Protein AF-A0A1J5IHW2-F1 (afdb_monomer_lite)

Secondary structure (DSSP, 8-state):
-GGGT----HHHHHHHHHH--EEEEEETTEEEEEEPP--TTHHHHHHHTTPPPPPSEEEE-

Foldseek 3Di:
DVVLVDDDDPVVVVVLVVQWDWDWDDDPNWIKIAIDDRPDCRVVVCVVVVHDDDDRIDTDD

pLDDT: mean 80.34, std 11.98, range [43.94, 93.19]

Structure (mmCIF, N/CA/C/O backbone):
data_AF-A0A1J5IHW2-F1
#
_entry.id   AF-A0A1J5IHW2-F1
#
loop_
_atom_site.group_PDB
_atom_site.id
_atom_site.type_symbol
_atom_site.label_atom_id
_atom_site.label_alt_id
_atom_site.label_comp_id
_atom_site.label_asym_id
_atom_site.label_entity_id
_atom_site.label_seq_id
_atom_site.pdbx_PDB_ins_code
_atom_site.Cartn_x
_atom_site.Cartn_y
_atom_site.Cartn_z
_atom_site.occupancy
_atom_site.B_iso_or_equiv
_atom_site.auth_seq_id
_atom_site.auth_comp_id
_atom_site.auth_asym_id
_atom_site.auth_atom_id
_atom_site.pdbx_PDB_model_num
ATOM 1 N N . MET A 1 1 ? 8.701 6.353 -19.002 1.00 49.06 1 MET A N 1
ATOM 2 C CA . MET A 1 1 ? 8.735 4.928 -18.608 1.00 49.06 1 MET A CA 1
ATOM 3 C C . MET A 1 1 ? 10.042 4.248 -19.028 1.00 49.06 1 MET A C 1
ATOM 5 O O . MET A 1 1 ? 10.544 3.434 -18.273 1.00 49.06 1 MET A O 1
ATOM 9 N N . GLU A 1 2 ? 10.680 4.671 -20.127 1.00 43.94 2 GLU A N 1
ATOM 10 C CA . GLU A 1 2 ? 12.000 4.162 -20.562 1.00 43.94 2 GLU A CA 1
ATOM 11 C C . GLU A 1 2 ? 13.192 4.562 -19.665 1.00 43.94 2 GLU A C 1
ATOM 13 O O . GLU A 1 2 ? 14.226 3.905 -19.679 1.00 43.94 2 GLU A O 1
ATOM 18 N N . LYS A 1 3 ? 13.060 5.600 -18.824 1.00 45.78 3 LYS A N 1
ATOM 19 C CA . LYS A 1 3 ? 14.158 6.080 -17.959 1.00 45.78 3 LYS A CA 1
ATOM 20 C C . LYS A 1 3 ? 14.469 5.196 -16.738 1.00 45.78 3 LYS A C 1
ATOM 22 O O . LYS A 1 3 ? 15.451 5.469 -16.061 1.00 45.78 3 LYS A O 1
ATOM 27 N N . ALA A 1 4 ? 13.671 4.161 -16.462 1.00 54.59 4 ALA A N 1
ATOM 28 C CA . ALA A 1 4 ? 13.891 3.252 -15.329 1.00 54.59 4 ALA A CA 1
ATOM 29 C C . ALA A 1 4 ? 14.406 1.854 -15.734 1.00 54.59 4 ALA A C 1
ATOM 31 O O . ALA A 1 4 ? 14.584 1.008 -14.867 1.00 54.59 4 ALA A O 1
ATOM 32 N N . GLY A 1 5 ? 14.645 1.581 -17.026 1.00 51.59 5 GLY A N 1
ATOM 33 C CA . GLY A 1 5 ? 15.192 0.287 -17.471 1.00 51.59 5 GLY A CA 1
ATOM 34 C C . GLY A 1 5 ? 14.293 -0.926 -17.193 1.00 51.59 5 GLY A C 1
ATOM 35 O O . GLY A 1 5 ? 14.768 -2.059 -17.174 1.00 51.59 5 GLY A O 1
ATOM 36 N N . HIS A 1 6 ? 12.999 -0.707 -16.959 1.00 56.91 6 HIS A N 1
ATOM 37 C CA . HIS A 1 6 ? 12.054 -1.774 -16.674 1.00 56.91 6 HIS A CA 1
ATOM 38 C C . HIS A 1 6 ? 11.049 -1.948 -17.816 1.00 56.91 6 HIS A C 1
ATOM 40 O O . HIS A 1 6 ? 10.162 -1.116 -18.005 1.00 56.91 6 HIS A O 1
ATOM 46 N N . CYS A 1 7 ? 11.173 -3.053 -18.552 1.00 57.69 7 CYS A N 1
ATOM 47 C CA . CYS A 1 7 ? 10.137 -3.542 -19.458 1.00 57.69 7 CYS A CA 1
ATOM 48 C C . CYS A 1 7 ? 9.166 -4.405 -18.651 1.00 57.69 7 CYS A C 1
ATOM 50 O O . CYS A 1 7 ? 9.369 -5.609 -18.517 1.00 57.69 7 CYS A O 1
ATOM 52 N N . PHE A 1 8 ? 8.160 -3.779 -18.050 1.00 65.94 8 PHE A N 1
ATOM 53 C CA . PHE A 1 8 ? 7.051 -4.509 -17.446 1.00 65.94 8 PHE A CA 1
ATOM 54 C C . PHE A 1 8 ? 5.943 -4.665 -18.473 1.00 65.94 8 PHE A C 1
ATOM 56 O O . PHE A 1 8 ? 5.572 -3.694 -19.138 1.00 65.94 8 PHE A O 1
ATOM 63 N N . GLU A 1 9 ? 5.385 -5.865 -18.567 1.00 76.00 9 GLU A N 1
ATOM 64 C CA . GLU A 1 9 ? 4.194 -6.077 -19.371 1.00 76.00 9 GLU A CA 1
ATOM 65 C C . GLU A 1 9 ? 3.031 -5.277 -18.771 1.00 76.00 9 GLU A C 1
ATOM 67 O O . GLU A 1 9 ? 2.807 -5.247 -17.558 1.00 76.00 9 GLU A O 1
ATOM 72 N N . TRP A 1 10 ? 2.247 -4.617 -19.625 1.00 78.81 10 TRP A N 1
ATOM 73 C CA . TRP A 1 10 ? 1.098 -3.816 -19.184 1.00 78.81 10 TRP A CA 1
ATOM 74 C C . TRP A 1 10 ? 0.068 -4.646 -18.400 1.00 78.81 10 TRP A C 1
ATOM 76 O O . TRP A 1 10 ? -0.671 -4.118 -17.566 1.00 78.81 10 TRP A O 1
ATOM 86 N N . ALA A 1 11 ? 0.001 -5.953 -18.668 1.00 79.62 11 ALA A N 1
ATOM 87 C CA . ALA A 1 11 ? -0.825 -6.890 -17.919 1.00 79.62 11 ALA A CA 1
ATOM 88 C C . ALA A 1 11 ? -0.384 -7.000 -16.449 1.00 79.62 11 ALA A C 1
ATOM 90 O O . ALA A 1 11 ? -1.236 -6.861 -15.570 1.00 79.62 11 ALA A O 1
ATOM 91 N N . ASP A 1 12 ? 0.920 -7.135 -16.198 1.00 79.25 12 ASP A N 1
ATOM 92 C CA . ASP A 1 12 ? 1.496 -7.268 -14.854 1.00 79.25 12 ASP A CA 1
ATOM 93 C C . ASP A 1 12 ? 1.291 -5.989 -14.041 1.00 79.25 12 ASP A C 1
ATOM 95 O O . ASP A 1 12 ? 0.848 -6.035 -12.897 1.00 79.25 12 ASP A O 1
ATOM 99 N N . ILE A 1 13 ? 1.490 -4.824 -14.667 1.00 81.31 13 ILE A N 1
ATOM 100 C CA . ILE A 1 13 ? 1.223 -3.519 -14.041 1.00 81.31 13 ILE A CA 1
ATOM 101 C C . ILE A 1 13 ? -0.232 -3.434 -13.569 1.00 81.31 13 ILE A C 1
ATOM 103 O O . ILE A 1 13 ? -0.511 -3.060 -12.430 1.00 81.31 13 ILE A O 1
ATOM 107 N N . LYS A 1 14 ? -1.183 -3.781 -14.445 1.00 83.19 14 LYS A N 1
ATOM 108 C CA . LYS A 1 14 ? -2.611 -3.739 -14.106 1.00 83.19 14 LYS A CA 1
ATOM 109 C C . LYS A 1 14 ? -2.974 -4.747 -13.021 1.00 83.19 14 LYS A C 1
ATOM 111 O O . LYS A 1 14 ? -3.850 -4.453 -12.211 1.00 83.19 14 LYS A O 1
ATOM 116 N N . GLN A 1 15 ? -2.369 -5.929 -13.034 1.00 82.00 15 GLN A N 1
ATOM 117 C CA . GLN A 1 15 ? -2.620 -6.960 -12.034 1.00 82.00 15 GLN A CA 1
ATOM 118 C C . GLN A 1 15 ? -2.101 -6.532 -10.661 1.00 82.00 15 GLN A C 1
ATOM 120 O O . GLN A 1 15 ? -2.853 -6.576 -9.689 1.00 82.00 15 GLN A O 1
ATOM 125 N N . ASP A 1 16 ? -0.867 -6.048 -10.593 1.00 82.19 16 ASP A N 1
ATOM 126 C CA . ASP A 1 16 ? -0.227 -5.665 -9.338 1.00 82.19 16 ASP A CA 1
ATOM 127 C C . ASP A 1 16 ? -0.895 -4.441 -8.704 1.00 82.19 16 ASP A C 1
ATOM 129 O O . ASP A 1 16 ? 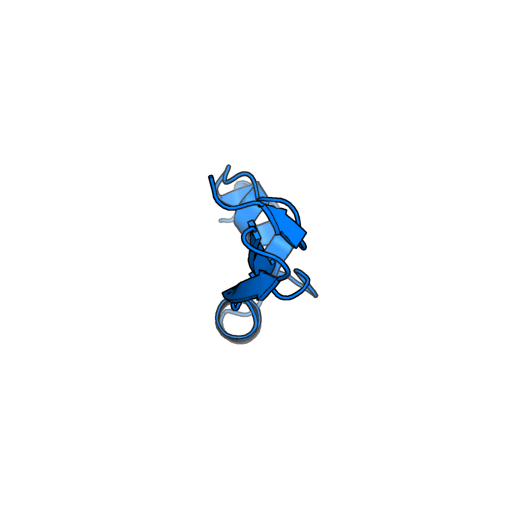-1.073 -4.387 -7.486 1.00 82.19 16 ASP A O 1
ATOM 133 N N . LEU A 1 17 ? -1.347 -3.483 -9.522 1.00 82.19 17 LEU A N 1
ATOM 134 C CA . LEU A 1 17 ? -2.143 -2.354 -9.036 1.00 82.19 17 LEU A CA 1
ATOM 135 C C . LEU A 1 17 ? -3.526 -2.789 -8.530 1.00 82.19 17 LEU A C 1
ATOM 137 O O . LEU A 1 17 ? -4.015 -2.219 -7.563 1.00 82.19 17 LEU A O 1
ATOM 141 N N . LYS A 1 18 ? -4.156 -3.805 -9.139 1.00 84.81 18 LYS A N 1
ATOM 142 C CA . LYS A 1 18 ? -5.429 -4.371 -8.648 1.00 84.81 18 LYS A CA 1
ATOM 143 C C . LYS A 1 18 ? -5.268 -5.185 -7.363 1.00 84.81 18 LYS A C 1
ATOM 145 O O . LYS A 1 18 ? -6.209 -5.276 -6.576 1.00 84.81 18 LYS A O 1
ATOM 150 N N . ALA A 1 19 ? -4.110 -5.810 -7.172 1.00 84.94 19 ALA A N 1
ATOM 151 C CA . ALA A 1 19 ? -3.789 -6.541 -5.952 1.00 84.94 19 ALA A CA 1
ATOM 152 C C . ALA A 1 19 ? -3.549 -5.597 -4.762 1.00 84.94 19 ALA A C 1
ATOM 154 O O . ALA A 1 19 ? -3.686 -6.013 -3.608 1.00 84.94 19 ALA A O 1
ATOM 155 N N . LEU A 1 20 ? -3.222 -4.328 -5.029 1.00 86.06 20 LEU A N 1
ATOM 156 C CA . LEU A 1 20 ? -3.108 -3.306 -4.001 1.00 86.06 20 LEU A CA 1
ATOM 157 C C . LEU A 1 20 ? -4.494 -2.925 -3.475 1.00 86.06 20 LEU A C 1
ATOM 159 O O . LEU A 1 20 ? -5.299 -2.305 -4.165 1.00 86.06 20 LEU A O 1
ATOM 163 N N . GLN A 1 21 ? -4.767 -3.300 -2.235 1.00 87.00 21 GLN A N 1
ATOM 164 C CA . GLN A 1 21 ? -6.016 -3.011 -1.548 1.00 87.00 21 GLN A CA 1
ATOM 165 C C . GLN A 1 21 ? -5.698 -2.520 -0.147 1.00 87.00 21 GLN A C 1
ATOM 167 O O . GLN A 1 21 ? -4.699 -2.923 0.446 1.00 87.00 21 GLN A O 1
ATOM 172 N N . GLU A 1 22 ? -6.550 -1.653 0.378 1.00 91.06 22 GLU A N 1
ATOM 173 C CA . GLU A 1 22 ? -6.475 -1.173 1.748 1.00 91.06 22 GLU A CA 1
ATOM 174 C C . GLU A 1 22 ? -7.823 -1.399 2.417 1.00 91.06 22 GLU A C 1
ATOM 176 O O . GLU A 1 22 ? -8.868 -1.077 1.853 1.00 91.06 22 GLU A O 1
ATOM 181 N N . ILE A 1 23 ? -7.784 -1.977 3.611 1.00 92.12 23 ILE A N 1
ATOM 182 C CA . ILE A 1 23 ? -8.938 -2.147 4.481 1.00 92.12 23 ILE A CA 1
ATOM 183 C C . ILE A 1 23 ? -8.718 -1.347 5.756 1.00 92.12 23 ILE A C 1
ATOM 185 O O . ILE A 1 23 ? -7.590 -1.195 6.228 1.00 92.12 23 ILE A O 1
ATOM 189 N N . THR A 1 24 ? -9.805 -0.858 6.334 1.00 91.88 24 THR A N 1
ATOM 190 C CA . THR A 1 24 ? -9.784 -0.177 7.624 1.00 91.88 24 THR A CA 1
ATOM 191 C C . THR A 1 24 ? -10.494 -1.047 8.647 1.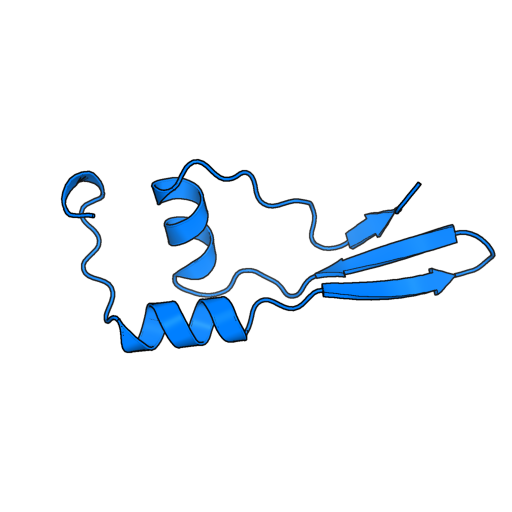00 91.88 24 THR A C 1
ATOM 193 O O . THR A 1 24 ? -11.602 -1.517 8.393 1.00 91.88 24 THR A O 1
ATOM 196 N N . ILE A 1 25 ? -9.848 -1.280 9.785 1.00 93.19 25 ILE A N 1
ATOM 197 C CA . ILE A 1 25 ? -10.410 -2.030 10.908 1.00 93.19 25 ILE A CA 1
ATOM 198 C C . ILE A 1 25 ? -10.409 -1.162 12.162 1.00 93.19 25 ILE A C 1
ATOM 200 O O . ILE A 1 25 ? -9.524 -0.329 12.343 1.00 93.19 25 ILE A O 1
ATOM 204 N N . GLU A 1 26 ? -11.384 -1.376 13.036 1.00 92.25 26 GLU A N 1
ATOM 205 C CA . GLU A 1 26 ? -11.409 -0.776 14.366 1.00 92.25 26 GLU A CA 1
ATOM 206 C C . GLU A 1 26 ? -10.985 -1.836 15.390 1.00 92.25 26 GLU A C 1
ATOM 208 O O . GLU A 1 26 ? -11.594 -2.902 15.474 1.00 92.25 26 GLU A O 1
ATOM 213 N N . ASP A 1 27 ? -9.929 -1.559 16.157 1.00 87.38 27 ASP A N 1
ATOM 214 C CA . ASP A 1 27 ? -9.484 -2.389 17.278 1.00 87.38 27 ASP A CA 1
ATOM 215 C C . ASP A 1 27 ? -9.363 -1.522 18.531 1.00 87.38 27 ASP A C 1
ATOM 217 O O . ASP A 1 27 ? -8.566 -0.588 18.587 1.00 87.38 27 ASP A O 1
ATOM 221 N N . LYS A 1 28 ? -10.165 -1.826 19.558 1.00 86.00 28 LYS A N 1
ATOM 222 C CA . LYS A 1 28 ? -10.077 -1.196 20.892 1.00 86.00 28 LYS A CA 1
ATOM 223 C C . LYS A 1 28 ? -10.105 0.344 20.863 1.00 86.00 28 LYS A C 1
ATOM 225 O O . LYS A 1 28 ? -9.391 0.994 21.625 1.00 86.00 28 LYS A O 1
ATOM 230 N N . GLY A 1 29 ? -10.933 0.922 19.989 1.00 88.81 29 GLY A N 1
ATOM 231 C CA . GLY A 1 29 ? -11.067 2.375 19.825 1.00 88.81 29 GLY A CA 1
ATOM 232 C C . GLY A 1 29 ? -9.962 3.029 18.990 1.00 88.81 29 GLY A C 1
ATOM 233 O O . GLY A 1 29 ? -9.891 4.253 18.937 1.00 88.81 29 GLY A O 1
ATOM 234 N N . LYS A 1 30 ? -9.101 2.233 18.347 1.00 89.62 30 LYS A N 1
ATOM 235 C CA . LYS A 1 30 ? -8.121 2.685 17.359 1.00 89.62 30 LYS A CA 1
ATOM 236 C C . LYS A 1 30 ? -8.543 2.232 15.973 1.00 89.62 30 LYS A C 1
ATOM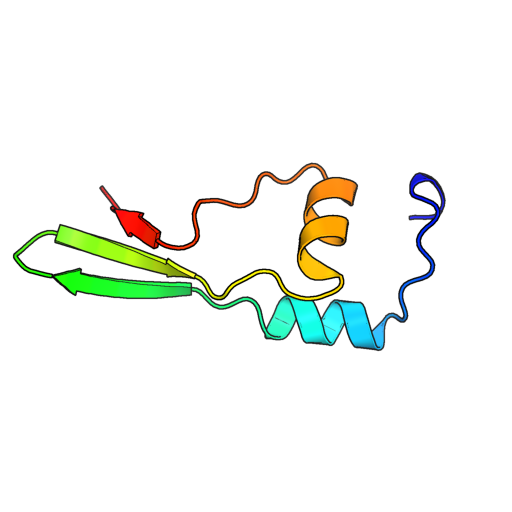 238 O O . LYS A 1 30 ? -8.890 1.069 15.773 1.00 89.62 30 LYS A O 1
ATOM 243 N N . THR A 1 31 ? -8.433 3.130 15.008 1.00 92.81 31 THR A N 1
ATOM 244 C CA . THR A 1 31 ? -8.669 2.819 13.600 1.00 92.81 31 THR A CA 1
ATOM 245 C C . THR A 1 31 ? -7.340 2.445 12.958 1.00 92.81 31 THR A C 1
ATOM 247 O O . THR A 1 31 ? -6.396 3.227 12.983 1.00 92.81 31 THR A O 1
ATOM 250 N N . LEU A 1 32 ? -7.228 1.249 12.388 1.00 92.56 32 LEU A N 1
ATOM 251 C CA . LEU A 1 32 ? -6.031 0.776 11.695 1.00 92.56 32 LEU A CA 1
ATOM 252 C C . LEU A 1 32 ? -6.329 0.622 10.203 1.00 92.56 32 LEU A C 1
ATOM 254 O O . LEU A 1 32 ? -7.299 -0.028 9.825 1.00 92.56 32 LEU A O 1
ATOM 258 N N . ALA A 1 33 ? -5.472 1.172 9.349 1.00 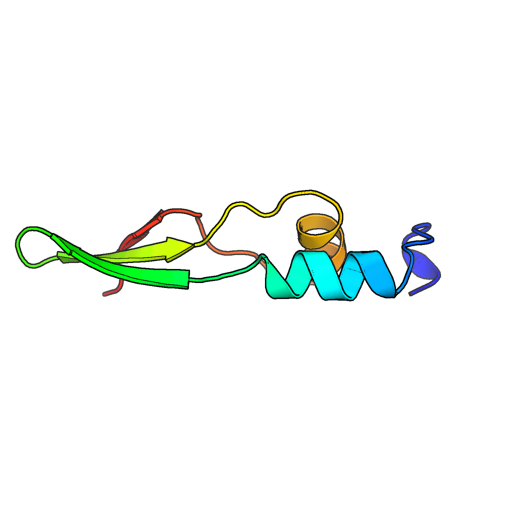92.00 33 ALA A N 1
ATOM 259 C CA . ALA A 1 33 ? -5.443 0.870 7.926 1.00 92.00 33 ALA A CA 1
ATOM 260 C C . ALA A 1 33 ? -4.438 -0.255 7.673 1.00 92.00 33 ALA A C 1
ATOM 262 O O . ALA A 1 33 ? -3.255 -0.139 8.011 1.00 92.00 33 ALA A O 1
ATOM 263 N N . ILE A 1 34 ? -4.920 -1.335 7.065 1.00 92.19 34 ILE A N 1
ATOM 264 C CA . ILE A 1 34 ? -4.128 -2.481 6.636 1.00 92.19 34 ILE A CA 1
ATOM 265 C C . ILE A 1 34 ? -4.169 -2.521 5.118 1.00 92.19 34 ILE A C 1
ATOM 267 O O . ILE A 1 34 ? -5.222 -2.706 4.512 1.00 92.19 34 ILE A O 1
ATOM 271 N N . ARG A 1 35 ? -3.009 -2.374 4.498 1.00 91.12 35 ARG A N 1
ATOM 272 C CA . ARG A 1 35 ? -2.837 -2.495 3.058 1.00 91.12 35 ARG A CA 1
ATOM 273 C C . ARG A 1 35 ? -2.213 -3.842 2.717 1.00 91.12 35 ARG A C 1
ATOM 275 O O . ARG A 1 35 ? -1.359 -4.327 3.453 1.00 91.12 35 ARG A O 1
ATOM 282 N N . SER A 1 36 ? -2.579 -4.423 1.580 1.00 87.44 36 SER A N 1
ATOM 283 C CA . SER A 1 36 ? -1.852 -5.555 1.009 1.00 87.44 36 SER A CA 1
ATOM 284 C C . SER A 1 36 ? -0.381 -5.209 0.724 1.00 87.44 36 SER A C 1
ATOM 286 O O . SER A 1 36 ? 0.003 -4.056 0.480 1.00 87.44 36 SER A O 1
ATOM 288 N N . GLU A 1 37 ? 0.474 -6.228 0.804 1.00 82.50 37 GLU A N 1
ATOM 289 C CA . GLU A 1 37 ? 1.897 -6.093 0.512 1.00 82.50 37 GLU A CA 1
ATOM 290 C C . GLU A 1 37 ? 2.119 -5.797 -0.979 1.00 82.50 37 GLU A C 1
ATOM 292 O O . GLU A 1 37 ? 1.438 -6.333 -1.853 1.00 82.50 37 GLU A O 1
ATOM 297 N N . CYS A 1 38 ? 3.081 -4.925 -1.280 1.00 78.62 38 CYS A N 1
ATOM 298 C CA . CYS A 1 38 ? 3.447 -4.598 -2.654 1.00 78.62 38 CYS A CA 1
ATOM 299 C C . CYS A 1 38 ? 4.328 -5.708 -3.236 1.00 78.62 38 CYS A C 1
ATOM 301 O O . CYS A 1 38 ? 5.554 -5.611 -3.206 1.00 78.62 38 CYS A O 1
ATOM 303 N N . LEU A 1 39 ? 3.700 -6.753 -3.767 1.00 74.00 39 LEU A N 1
ATOM 304 C CA . LEU A 1 39 ? 4.388 -7.842 -4.456 1.00 74.00 39 LEU A CA 1
ATOM 305 C C . LEU A 1 39 ? 4.663 -7.486 -5.928 1.00 74.00 39 LEU A C 1
ATOM 307 O O . LEU A 1 39 ? 3.957 -6.678 -6.534 1.00 74.00 39 LEU A O 1
ATOM 311 N N . GLY A 1 40 ? 5.714 -8.083 -6.497 1.00 75.31 40 GLY A N 1
ATOM 312 C CA . GLY A 1 40 ? 6.041 -7.976 -7.920 1.00 75.31 40 GLY A CA 1
ATOM 313 C C . GLY A 1 40 ? 6.549 -6.598 -8.355 1.00 75.31 40 GLY A C 1
ATOM 314 O O . GLY A 1 40 ? 7.583 -6.101 -7.900 1.00 75.31 40 GLY A O 1
ATOM 315 N N . THR A 1 41 ? 5.839 -6.004 -9.301 1.00 74.69 41 THR A N 1
ATOM 316 C CA . THR A 1 41 ? 6.181 -4.763 -9.998 1.00 74.69 41 THR A CA 1
ATOM 317 C C . THR A 1 41 ? 5.641 -3.527 -9.277 1.00 74.69 41 THR A C 1
ATOM 319 O O . THR A 1 41 ? 6.145 -2.420 -9.482 1.00 74.69 41 THR A O 1
ATOM 322 N N . CYS A 1 42 ? 4.670 -3.711 -8.377 1.00 77.75 42 CYS A N 1
ATOM 323 C CA . CYS A 1 42 ? 3.963 -2.637 -7.681 1.00 77.75 42 CYS A CA 1
ATOM 324 C C . CYS A 1 42 ? 4.928 -1.631 -7.025 1.00 77.75 42 CYS A C 1
ATOM 326 O O . CYS A 1 42 ? 4.901 -0.443 -7.344 1.00 77.75 42 CYS A O 1
ATOM 328 N N . GLY A 1 43 ? 5.873 -2.107 -6.202 1.00 78.62 43 GLY A N 1
ATOM 329 C CA . GLY A 1 43 ? 6.843 -1.238 -5.518 1.00 78.62 43 GLY A CA 1
ATOM 330 C C . GLY A 1 43 ? 7.727 -0.421 -6.470 1.00 78.62 43 GLY A C 1
ATOM 331 O O . GLY A 1 43 ? 8.000 0.753 -6.220 1.00 78.62 43 GLY A O 1
ATOM 332 N N . LYS A 1 44 ? 8.117 -1.013 -7.605 1.00 80.50 44 LYS A N 1
ATOM 333 C CA . LYS A 1 44 ? 8.938 -0.350 -8.629 1.00 80.50 44 LYS A CA 1
ATOM 334 C C . LYS A 1 44 ? 8.142 0.693 -9.410 1.00 80.50 44 LYS A C 1
ATOM 336 O O . LYS A 1 44 ? 8.701 1.725 -9.765 1.00 80.50 44 LYS A O 1
ATOM 341 N N . ILE A 1 45 ? 6.845 0.465 -9.644 1.00 80.69 45 ILE A N 1
ATOM 342 C CA . ILE A 1 45 ? 5.956 1.459 -10.266 1.00 80.69 45 ILE A CA 1
ATOM 343 C C . ILE A 1 45 ? 5.853 2.691 -9.376 1.00 80.69 45 ILE A C 1
ATOM 345 O O . ILE A 1 45 ? 6.106 3.792 -9.855 1.00 80.69 45 ILE A O 1
ATOM 349 N N . PHE A 1 46 ? 5.537 2.514 -8.090 1.00 82.38 46 PHE A N 1
ATOM 350 C CA . PHE A 1 46 ? 5.435 3.628 -7.144 1.00 82.38 46 PHE A CA 1
ATOM 351 C C . PHE A 1 46 ? 6.745 4.413 -7.041 1.00 82.38 46 PHE A C 1
ATOM 353 O O . PHE A 1 46 ? 6.721 5.640 -7.099 1.00 82.38 46 PHE A O 1
ATOM 360 N N . GLN A 1 47 ? 7.890 3.723 -7.003 1.00 81.00 47 GLN A N 1
ATOM 361 C CA . GLN A 1 47 ? 9.201 4.370 -7.063 1.00 81.00 47 GLN A CA 1
ATOM 362 C C . GLN A 1 47 ? 9.399 5.155 -8.370 1.00 81.00 47 GLN A C 1
ATOM 364 O O . GLN A 1 47 ? 9.843 6.300 -8.334 1.00 81.00 47 GLN A O 1
ATOM 369 N N . ALA A 1 48 ? 9.046 4.569 -9.518 1.00 81.06 48 ALA A N 1
ATOM 370 C CA . ALA A 1 48 ? 9.193 5.203 -10.827 1.00 81.06 48 ALA A CA 1
ATOM 371 C C . ALA A 1 48 ? 8.317 6.455 -10.991 1.00 81.06 48 ALA A C 1
ATOM 373 O O . ALA A 1 48 ? 8.700 7.369 -11.721 1.00 81.06 48 ALA A O 1
ATOM 374 N N . VAL A 1 49 ? 7.165 6.510 -10.313 1.00 82.12 49 VAL A N 1
ATOM 375 C CA . VAL A 1 49 ? 6.291 7.694 -10.280 1.00 82.12 49 VAL A CA 1
ATOM 376 C C . VAL A 1 49 ? 6.562 8.622 -9.087 1.00 82.12 49 VAL A C 1
ATOM 378 O O . VAL A 1 49 ? 5.881 9.633 -8.945 1.00 82.12 49 VAL A O 1
ATOM 381 N N . GLY A 1 50 ? 7.558 8.318 -8.244 1.00 81.25 50 GLY A N 1
ATOM 382 C CA . GLY A 1 50 ? 7.959 9.155 -7.106 1.00 81.25 50 GLY A CA 1
ATOM 383 C C . GLY A 1 50 ? 6.972 9.165 -5.934 1.00 81.25 50 GLY A C 1
ATOM 384 O O . GLY A 1 50 ? 6.963 10.111 -5.150 1.00 81.25 50 GLY A O 1
ATOM 385 N N . VAL A 1 51 ? 6.131 8.139 -5.808 1.00 84.06 51 VAL A N 1
ATOM 386 C CA . VAL A 1 51 ? 5.125 8.030 -4.747 1.00 84.06 51 VAL A CA 1
ATOM 387 C C . VAL A 1 51 ? 5.672 7.186 -3.600 1.00 84.06 51 VAL A C 1
ATOM 389 O O . VAL A 1 51 ? 6.042 6.025 -3.780 1.00 84.06 51 VAL A O 1
ATOM 392 N N . ALA A 1 52 ? 5.690 7.764 -2.399 1.00 85.00 52 ALA A N 1
ATOM 393 C CA . ALA A 1 52 ? 6.002 7.030 -1.182 1.00 85.00 52 ALA A CA 1
ATOM 394 C C . ALA A 1 52 ? 4.819 6.135 -0.793 1.00 85.00 52 ALA A C 1
ATOM 396 O O . ALA A 1 52 ? 3.695 6.606 -0.613 1.00 85.00 52 ALA A O 1
ATOM 397 N N . ILE A 1 53 ? 5.082 4.839 -0.652 1.00 82.75 53 ILE A N 1
ATOM 398 C CA . ILE A 1 53 ? 4.081 3.873 -0.211 1.00 82.75 53 ILE A CA 1
ATOM 399 C C . ILE A 1 53 ? 4.023 3.910 1.328 1.00 82.75 53 ILE A C 1
ATOM 401 O O . ILE A 1 53 ? 5.069 3.760 1.962 1.00 82.75 53 ILE A O 1
ATOM 405 N N . PRO A 1 54 ? 2.841 4.093 1.950 1.00 83.19 54 PRO A N 1
ATOM 406 C 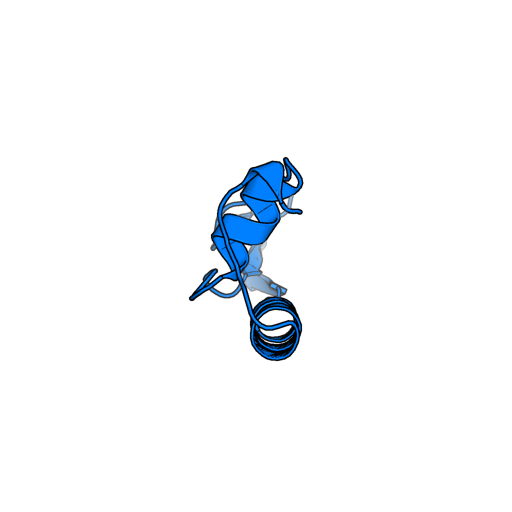CA . PRO A 1 54 ? 2.709 4.091 3.410 1.00 83.19 54 PRO A CA 1
ATOM 407 C C . PRO A 1 54 ? 3.079 2.725 4.023 1.00 83.19 54 PRO A C 1
ATOM 409 O O . PRO A 1 54 ? 3.312 1.748 3.315 1.00 83.19 54 PRO A O 1
ATOM 412 N N . SER A 1 55 ? 3.127 2.595 5.346 1.00 85.25 55 SER A N 1
ATOM 413 C CA . SER A 1 55 ? 3.338 1.281 5.976 1.00 85.25 55 SER A CA 1
ATOM 414 C C . SER A 1 55 ? 2.165 0.328 5.708 1.00 85.25 55 SER A C 1
ATOM 416 O O . SER A 1 55 ? 1.027 0.768 5.550 1.00 85.25 55 SER A O 1
ATOM 418 N N . THR A 1 56 ? 2.443 -0.980 5.666 1.00 88.81 56 THR A N 1
ATOM 419 C CA . THR A 1 56 ? 1.434 -2.042 5.472 1.00 88.81 56 THR A CA 1
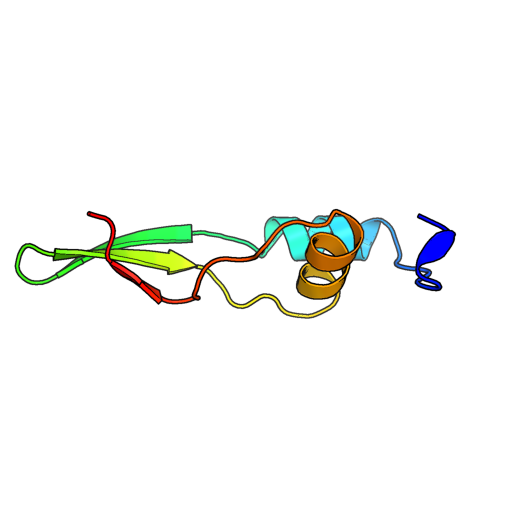ATOM 420 C C . THR A 1 56 ? 0.351 -2.006 6.546 1.00 88.81 56 THR A C 1
ATOM 422 O O . THR A 1 56 ? -0.817 -2.188 6.238 1.00 88.81 56 THR A O 1
ATOM 425 N N . ILE A 1 57 ? 0.725 -1.727 7.794 1.00 90.38 57 ILE A N 1
ATOM 426 C CA . ILE A 1 57 ? -0.205 -1.498 8.899 1.00 90.38 57 ILE A CA 1
ATOM 427 C C . ILE A 1 57 ? 0.100 -0.109 9.447 1.00 90.38 57 ILE A C 1
ATOM 429 O O . ILE A 1 57 ? 1.261 0.196 9.737 1.00 90.38 57 ILE A O 1
ATOM 433 N N . ARG A 1 58 ? -0.921 0.737 9.573 1.00 90.81 58 ARG A N 1
ATOM 434 C CA . ARG A 1 58 ? -0.798 2.060 10.193 1.00 90.81 58 ARG A CA 1
ATOM 435 C C . ARG A 1 58 ? -2.053 2.424 10.969 1.00 90.81 58 ARG A C 1
ATOM 437 O O . ARG A 1 58 ? -3.146 2.025 10.588 1.00 90.81 58 ARG A O 1
ATOM 444 N N . GLU A 1 59 ? -1.895 3.212 12.022 1.00 90.31 59 GLU A N 1
ATOM 445 C CA . GLU A 1 59 ? -3.026 3.845 12.704 1.00 90.31 59 GLU A CA 1
ATOM 446 C C . GLU A 1 59 ? -3.533 5.021 11.853 1.00 90.31 59 GLU A C 1
ATOM 448 O O . GLU A 1 59 ? -2.740 5.771 11.278 1.00 90.31 59 GLU A O 1
ATOM 453 N N . VAL A 1 60 ? -4.851 5.136 11.719 1.00 84.38 60 VAL A N 1
ATOM 454 C CA . VAL A 1 60 ? -5.546 6.242 11.061 1.00 84.38 60 VAL A CA 1
ATOM 455 C C . VAL A 1 60 ? -6.039 7.151 12.181 1.00 84.38 60 VAL A C 1
ATOM 457 O O . VAL A 1 60 ? -6.917 6.752 12.945 1.00 84.38 60 VAL A O 1
ATOM 460 N N . ALA A 1 61 ? -5.395 8.312 12.315 1.00 72.06 61 ALA A N 1
ATOM 461 C CA . ALA A 1 61 ? -5.737 9.342 13.295 1.00 72.06 61 ALA A CA 1
ATOM 462 C C . ALA A 1 61 ? -6.965 10.155 12.869 1.00 72.06 61 ALA A C 1
ATOM 464 O O . ALA A 1 61 ? -7.141 10.345 11.641 1.00 72.06 61 ALA A O 1
#

Radius of gyration: 14.23 Å; chains: 1; bounding box: 27×17×42 Å

Sequence (61 aa):
MEKAGHCFEWADIKQDLKALQEITIEDKGKTLAIRSECLGTCGKIFQAVGVAIPSTIREVA